Protein AF-A0A924XFQ8-F1 (afdb_monomer)

Sequence (100 aa):
MKFTNLLRYMFPSLLSRGDATKAAKEFCRSYVCDEPILGTIICANEPERYVVRVFCGYRKVSVENYLLPPWENCLIFAVAKDSYCVEQITDDEKYRPTIL

Radius of gyration: 15.19 Å; Cα contacts (8 Å, |Δi|>4): 138; chains: 1; bounding box: 36×38×36 Å

Nearest PDB structures (foldseek):
  6g2h-assembly1_A  TM=4.993E-01  e=4.599E+00  Homo sapiens
  3tfz-assembly1_B  TM=4.082E-01  e=4.3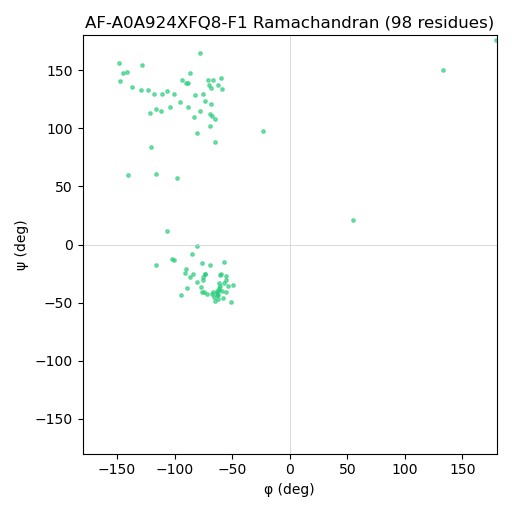20E+00  Streptomyces sp. R1128

Structure (mmCIF, N/CA/C/O backbone):
data_AF-A0A924XFQ8-F1
#
_entry.id   AF-A0A924XFQ8-F1
#
loop_
_atom_site.group_PDB
_atom_site.id
_atom_site.type_symbol
_atom_site.label_atom_id
_atom_site.label_alt_id
_atom_site.label_comp_id
_atom_site.label_asym_id
_atom_site.label_entity_id
_atom_site.label_seq_id
_atom_site.pdbx_PDB_ins_code
_atom_site.Cartn_x
_atom_site.Cartn_y
_atom_site.Cartn_z
_atom_site.occupancy
_atom_site.B_iso_or_equiv
_atom_site.auth_seq_id
_atom_site.auth_comp_id
_atom_site.auth_asym_id
_atom_site.auth_atom_id
_atom_site.pdbx_PDB_model_num
ATOM 1 N N . MET A 1 1 ? -10.058 -25.806 15.018 1.00 54.34 1 MET A N 1
ATOM 2 C CA . MET A 1 1 ? -9.952 -24.342 14.808 1.00 54.34 1 MET A CA 1
ATOM 3 C C . MET A 1 1 ? -8.924 -24.096 13.705 1.00 54.34 1 MET A C 1
ATOM 5 O O . MET A 1 1 ? -7.831 -24.630 13.815 1.00 54.34 1 MET A O 1
ATOM 9 N N . LYS A 1 2 ? -9.273 -23.412 12.602 1.00 61.50 2 LYS A N 1
ATOM 10 C CA . LYS A 1 2 ? -8.331 -23.179 11.482 1.00 61.50 2 LYS A CA 1
ATOM 11 C C . LYS A 1 2 ? -7.183 -22.261 11.939 1.00 61.50 2 LYS A C 1
ATOM 13 O O . LYS A 1 2 ? -7.435 -21.314 12.678 1.00 61.50 2 LYS A O 1
ATOM 18 N N . PHE A 1 3 ? -5.954 -22.517 11.487 1.00 60.31 3 PHE A N 1
ATOM 19 C CA . PHE A 1 3 ? -4.734 -21.778 11.869 1.00 60.31 3 PHE A CA 1
ATOM 20 C C . PHE A 1 3 ? -4.855 -20.253 11.671 1.00 60.31 3 PHE A C 1
ATOM 22 O O . PHE A 1 3 ? -4.414 -19.464 12.502 1.00 60.31 3 PHE A O 1
ATOM 29 N N . THR A 1 4 ? -5.567 -19.833 10.626 1.00 59.22 4 THR A N 1
ATOM 30 C CA . THR A 1 4 ? -5.899 -18.429 10.339 1.00 59.22 4 THR A CA 1
ATOM 31 C C . THR A 1 4 ? -6.746 -17.758 11.423 1.00 59.22 4 THR A C 1
ATOM 33 O O . THR A 1 4 ? -6.554 -16.576 11.699 1.00 59.22 4 THR A O 1
ATOM 36 N N . ASN A 1 5 ? -7.636 -18.496 12.092 1.00 57.41 5 ASN A N 1
ATOM 37 C CA . ASN A 1 5 ? -8.438 -17.961 13.196 1.00 57.41 5 ASN A CA 1
ATOM 38 C C . ASN A 1 5 ? -7.610 -17.796 14.479 1.00 57.41 5 ASN A C 1
ATOM 40 O O . ASN A 1 5 ? -7.875 -16.889 15.261 1.00 57.41 5 ASN A O 1
ATOM 44 N N . LEU A 1 6 ? -6.591 -18.637 14.681 1.00 60.34 6 LEU A N 1
ATOM 45 C CA . LEU A 1 6 ? -5.673 -18.530 15.819 1.00 60.34 6 LEU A CA 1
ATOM 46 C C . LEU A 1 6 ? -4.739 -17.322 15.667 1.00 60.34 6 LEU A C 1
ATOM 48 O O . LEU A 1 6 ? -4.570 -16.551 16.605 1.00 60.34 6 LEU A O 1
ATOM 52 N N . LEU A 1 7 ? -4.207 -17.103 14.461 1.00 57.53 7 LEU A N 1
ATOM 53 C CA . LEU A 1 7 ? -3.436 -15.898 14.146 1.00 57.53 7 LEU A CA 1
ATOM 54 C C . LEU A 1 7 ? -4.282 -14.623 14.294 1.00 57.53 7 LEU A C 1
ATOM 56 O O . LEU A 1 7 ? -3.773 -13.633 14.808 1.00 57.53 7 LEU A O 1
ATOM 60 N N . ARG A 1 8 ? -5.574 -14.659 13.917 1.00 55.53 8 ARG A N 1
ATOM 61 C CA . ARG A 1 8 ? -6.529 -13.544 14.126 1.00 55.53 8 ARG A CA 1
ATOM 62 C C . ARG A 1 8 ? -6.674 -13.164 15.585 1.00 55.53 8 ARG A C 1
ATOM 64 O O . ARG A 1 8 ? -6.732 -11.981 15.897 1.00 55.53 8 ARG A O 1
ATOM 71 N N . TYR A 1 9 ? -6.710 -14.163 16.454 1.00 60.31 9 TYR A N 1
ATOM 72 C CA . TYR A 1 9 ? -6.867 -13.948 17.882 1.00 60.31 9 TYR A CA 1
ATOM 73 C C . TYR A 1 9 ? -5.572 -13.461 18.545 1.00 60.31 9 TYR A C 1
ATOM 75 O O . TYR A 1 9 ? -5.607 -12.571 19.386 1.00 60.31 9 TYR A O 1
ATOM 83 N N . MET A 1 10 ? -4.423 -14.021 18.157 1.00 61.88 10 MET A N 1
ATOM 84 C CA . MET A 1 10 ? -3.140 -13.719 18.804 1.00 61.88 10 MET A CA 1
ATOM 85 C C . MET A 1 10 ? -2.433 -12.486 18.230 1.00 61.88 10 MET A C 1
ATOM 87 O O . MET A 1 10 ? -1.684 -11.827 18.945 1.00 61.88 10 MET A O 1
ATOM 91 N N . PHE A 1 11 ? -2.663 -12.153 16.956 1.00 69.56 11 PHE A N 1
ATOM 92 C CA . PHE A 1 11 ? -1.957 -11.075 16.258 1.00 69.56 11 PHE A CA 1
ATOM 93 C C . PHE A 1 11 ? -2.880 -10.254 15.340 1.00 69.56 11 PHE A C 1
ATOM 95 O O . PHE A 1 11 ? -2.635 -10.158 14.130 1.00 69.56 11 PHE A O 1
ATOM 102 N N . PRO A 1 12 ? -3.931 -9.616 15.885 1.00 67.50 12 PRO A N 1
ATOM 103 C CA . PRO A 1 12 ? -4.887 -8.847 15.086 1.00 67.50 12 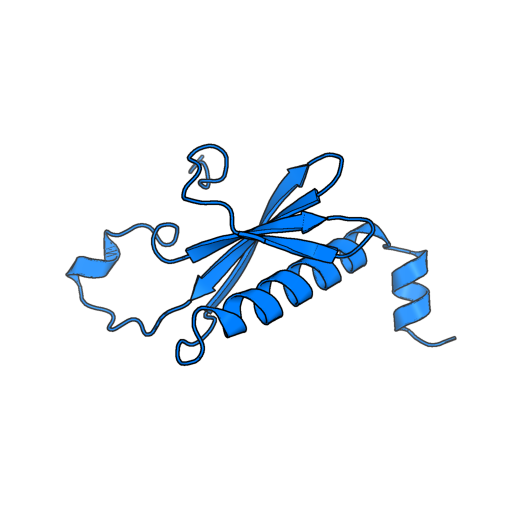PRO A CA 1
ATOM 104 C C . PRO A 1 12 ? -4.213 -7.731 14.269 1.00 67.50 12 PRO A C 1
ATOM 106 O O . PRO A 1 12 ? -4.600 -7.480 13.131 1.00 67.50 12 PRO A O 1
ATOM 109 N N . SER A 1 13 ? -3.144 -7.127 14.800 1.00 68.50 13 SER A N 1
ATOM 110 C CA . SER A 1 13 ? -2.380 -6.058 14.144 1.00 68.50 13 SER A CA 1
ATOM 111 C C . SER A 1 13 ? -1.496 -6.519 12.977 1.00 68.50 13 SER A C 1
ATOM 113 O O . SER A 1 13 ? -1.192 -5.719 12.094 1.00 68.50 13 SER A O 1
ATOM 115 N N . LEU A 1 14 ? -1.058 -7.785 12.946 1.00 64.56 14 LEU A N 1
ATOM 116 C CA . LEU A 1 14 ? -0.302 -8.345 11.816 1.00 64.56 14 LEU A CA 1
ATOM 117 C C . LEU A 1 14 ? -1.231 -8.674 10.648 1.00 64.56 14 LEU A C 1
ATOM 119 O O . LEU A 1 14 ? -0.874 -8.466 9.489 1.00 64.56 14 LEU A O 1
ATOM 123 N N . LEU A 1 15 ? -2.438 -9.147 10.952 1.00 74.50 15 LEU A N 1
ATOM 124 C CA . LEU A 1 15 ? -3.431 -9.480 9.939 1.00 74.50 15 LEU A CA 1
ATOM 125 C C . LEU A 1 15 ? -4.066 -8.245 9.319 1.00 74.50 15 LEU A C 1
ATOM 127 O O . LEU A 1 15 ? -4.169 -8.199 8.101 1.00 74.50 15 LEU A O 1
ATOM 131 N N . SER A 1 16 ? -4.372 -7.214 10.109 1.00 79.81 16 SER A N 1
ATOM 132 C CA . SER A 1 16 ? -4.872 -5.945 9.567 1.00 79.81 16 SER A CA 1
ATOM 133 C C . SER A 1 16 ? -3.865 -5.280 8.620 1.00 79.81 16 SER A C 1
ATOM 135 O O . SER A 1 16 ? -4.241 -4.720 7.594 1.00 79.81 16 SER A O 1
ATOM 137 N N . ARG A 1 17 ? -2.561 -5.398 8.906 1.00 84.19 17 ARG A N 1
ATOM 138 C CA . ARG A 1 17 ? -1.482 -4.962 8.003 1.00 84.19 17 ARG A CA 1
ATOM 139 C C . ARG A 1 17 ? -1.421 -5.801 6.723 1.00 84.19 17 ARG A C 1
ATOM 141 O O . ARG A 1 17 ? -1.210 -5.252 5.640 1.00 84.19 17 ARG A O 1
ATOM 148 N N . GLY A 1 18 ? -1.599 -7.117 6.838 1.00 86.06 18 GLY A N 1
ATOM 149 C CA . GLY A 1 18 ? -1.672 -8.025 5.692 1.00 86.06 18 GLY A CA 1
ATOM 150 C C . GLY A 1 18 ? -2.861 -7.718 4.780 1.00 86.06 18 GLY A C 1
ATOM 151 O O . GLY A 1 18 ? -2.680 -7.584 3.570 1.00 86.06 18 GLY A O 1
ATOM 152 N N . ASP A 1 19 ? -4.042 -7.529 5.368 1.00 89.50 19 ASP A N 1
ATOM 153 C CA . ASP A 1 19 ? -5.282 -7.180 4.670 1.00 89.50 19 ASP A CA 1
ATOM 154 C C . ASP A 1 19 ? -5.161 -5.806 3.990 1.00 89.50 19 ASP A C 1
ATOM 156 O O . ASP A 1 19 ? -5.465 -5.679 2.804 1.00 89.50 19 ASP A O 1
ATOM 160 N N . ALA A 1 20 ? -4.585 -4.807 4.670 1.00 90.69 20 ALA A N 1
ATOM 161 C CA . ALA A 1 20 ? -4.330 -3.495 4.077 1.00 90.69 20 ALA A CA 1
ATOM 162 C C . ALA A 1 20 ? -3.342 -3.553 2.902 1.00 90.69 20 ALA A C 1
ATOM 164 O O . ALA A 1 20 ? -3.554 -2.937 1.859 1.00 90.69 20 ALA A O 1
ATOM 165 N N . THR A 1 21 ? -2.276 -4.345 3.041 1.00 91.44 21 THR A N 1
ATOM 166 C CA . THR A 1 21 ? -1.306 -4.561 1.960 1.00 91.44 21 THR A CA 1
ATOM 167 C C . THR A 1 21 ? -1.958 -5.242 0.758 1.00 91.44 21 THR A C 1
ATOM 169 O O . THR A 1 21 ? -1.659 -4.904 -0.386 1.00 91.44 21 THR A O 1
ATOM 172 N N . LYS A 1 22 ? -2.846 -6.210 1.004 1.00 93.00 22 LYS A N 1
ATOM 173 C CA . LYS A 1 22 ? -3.586 -6.909 -0.046 1.00 93.00 22 LYS A CA 1
ATOM 174 C C . LYS A 1 22 ? -4.532 -5.958 -0.783 1.00 93.00 22 LYS A C 1
ATOM 176 O O . LYS A 1 22 ? -4.461 -5.906 -2.008 1.00 93.00 22 LYS A O 1
ATOM 181 N N . ALA A 1 23 ? -5.325 -5.173 -0.053 1.00 92.50 23 ALA A N 1
ATOM 182 C CA . ALA A 1 23 ? -6.237 -4.184 -0.628 1.00 92.50 23 ALA A CA 1
ATOM 183 C C . ALA A 1 23 ? -5.486 -3.165 -1.502 1.00 92.50 23 ALA A C 1
ATOM 185 O O . ALA A 1 23 ? -5.857 -2.937 -2.651 1.00 92.50 23 ALA A O 1
ATOM 186 N N . ALA A 1 24 ? -4.358 -2.636 -1.014 1.00 91.94 24 ALA A N 1
ATOM 187 C CA . ALA A 1 24 ? -3.523 -1.715 -1.782 1.00 91.94 24 ALA A CA 1
ATOM 188 C C . ALA A 1 24 ? -2.958 -2.349 -3.067 1.00 91.94 24 ALA A C 1
ATOM 190 O O . ALA A 1 24 ? -2.907 -1.690 -4.101 1.00 91.94 24 ALA A O 1
ATOM 191 N N . LYS A 1 25 ? -2.550 -3.628 -3.043 1.00 91.69 25 LYS A N 1
ATOM 192 C CA . LYS A 1 25 ? -2.087 -4.338 -4.252 1.00 91.69 25 LYS A CA 1
ATOM 193 C C . LYS A 1 25 ? -3.202 -4.528 -5.271 1.00 91.69 25 LYS A C 1
ATOM 195 O O . LYS A 1 25 ? -2.966 -4.341 -6.459 1.00 91.69 25 LYS A O 1
ATOM 200 N N . GLU A 1 26 ? -4.379 -4.949 -4.817 1.00 92.25 26 GLU A N 1
ATOM 201 C CA . GLU A 1 26 ? -5.538 -5.173 -5.686 1.00 92.25 26 GLU A CA 1
ATOM 202 C C . GLU A 1 26 ? -5.977 -3.871 -6.353 1.00 92.25 26 GLU A C 1
ATOM 204 O O . GLU A 1 26 ? -6.172 -3.849 -7.564 1.00 92.25 26 GLU A O 1
ATOM 209 N N . PHE A 1 27 ? -6.019 -2.780 -5.588 1.00 91.19 27 PHE A N 1
ATOM 210 C CA . PHE A 1 27 ? -6.316 -1.456 -6.118 1.00 91.19 27 PHE A CA 1
ATOM 211 C C . PHE A 1 27 ? -5.207 -0.945 -7.046 1.00 91.19 27 PHE A C 1
ATOM 213 O O . PHE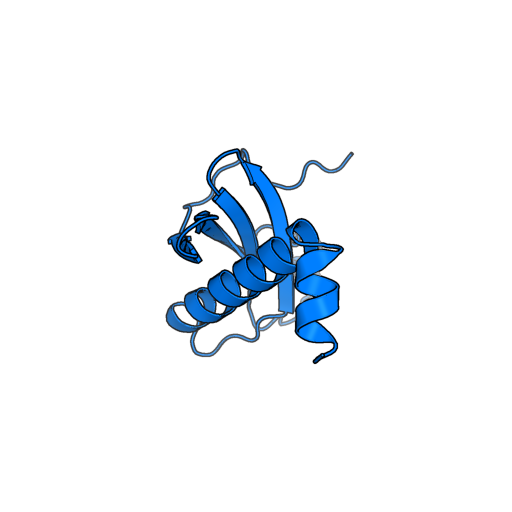 A 1 27 ? -5.487 -0.470 -8.134 1.00 91.19 27 PHE A O 1
ATOM 220 N N . CYS A 1 28 ? -3.929 -1.125 -6.704 1.00 89.06 28 CYS A N 1
ATOM 221 C CA . CYS A 1 28 ? -2.818 -0.759 -7.589 1.00 89.06 28 CYS A CA 1
ATOM 222 C C . CYS A 1 28 ? -2.926 -1.430 -8.970 1.00 89.06 28 CYS A C 1
ATOM 224 O O . CYS A 1 28 ? -2.752 -0.771 -9.993 1.00 89.06 28 CYS A O 1
ATOM 226 N N . ARG A 1 29 ? -3.318 -2.711 -9.025 1.00 88.38 29 ARG A N 1
ATOM 227 C CA . ARG A 1 29 ? -3.532 -3.424 -10.297 1.00 88.38 29 ARG A CA 1
ATOM 228 C C . ARG A 1 29 ? -4.604 -2.797 -11.187 1.00 88.38 29 ARG A C 1
ATOM 230 O O . ARG A 1 29 ? -4.519 -2.987 -12.391 1.00 88.38 29 ARG A O 1
ATOM 237 N N . SER A 1 30 ? -5.585 -2.069 -10.644 1.00 86.75 30 SER A N 1
ATOM 238 C CA . SER A 1 30 ? -6.567 -1.366 -11.483 1.00 86.75 30 SER A CA 1
ATOM 239 C C . SER A 1 30 ? -6.012 -0.094 -12.130 1.00 86.75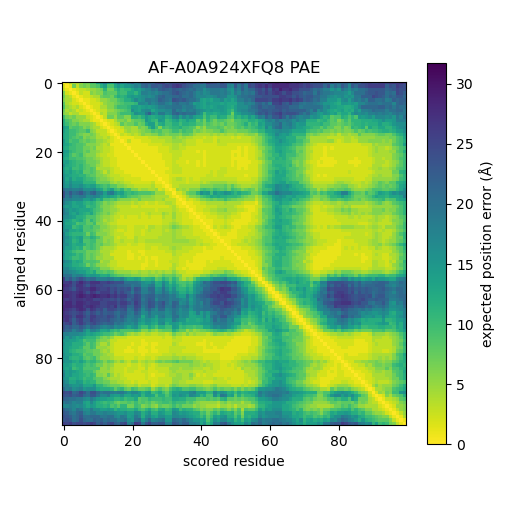 30 SER A C 1
ATOM 241 O O . SER A 1 30 ? -6.621 0.409 -13.067 1.00 86.75 30 SER A O 1
ATOM 243 N N . TYR A 1 31 ? -4.879 0.427 -11.647 1.00 80.50 31 TYR A N 1
ATOM 244 C CA . TYR A 1 31 ? -4.189 1.586 -12.227 1.00 80.50 31 TYR A CA 1
ATOM 245 C C . TYR A 1 31 ? -3.088 1.171 -13.198 1.00 80.50 31 TYR A C 1
ATOM 247 O O . TYR A 1 31 ? -2.957 1.751 -14.272 1.00 80.50 31 TYR A O 1
ATOM 255 N N . VAL A 1 32 ? -2.298 0.167 -12.818 1.00 74.56 32 VAL A N 1
ATOM 256 C CA . VAL A 1 32 ? -1.133 -0.305 -13.576 1.00 74.56 32 VAL A CA 1
ATOM 257 C C . VAL A 1 32 ? -1.348 -1.740 -14.053 1.00 74.56 32 VAL A C 1
ATOM 259 O O . VAL A 1 32 ? -0.617 -2.652 -13.677 1.00 74.56 32 VAL A O 1
ATOM 262 N N . CYS A 1 33 ? -2.390 -1.940 -14.870 1.00 64.81 33 CYS A N 1
ATOM 263 C CA . CYS A 1 33 ? -2.862 -3.259 -15.320 1.00 64.81 33 CYS A CA 1
ATOM 264 C C . CYS A 1 33 ? -1.756 -4.173 -15.870 1.00 64.81 33 CYS A C 1
ATOM 266 O O . CYS A 1 33 ? -1.808 -5.383 -15.650 1.00 64.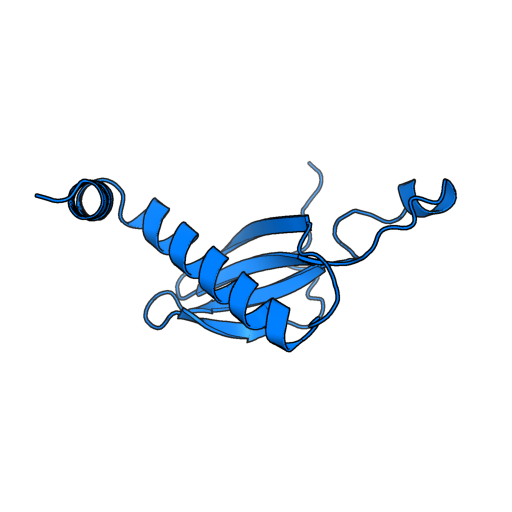81 33 CYS A O 1
ATOM 268 N N . ASP A 1 34 ? -0.761 -3.598 -16.546 1.00 75.19 34 ASP A N 1
ATOM 269 C CA . ASP A 1 34 ? 0.277 -4.357 -17.244 1.00 75.19 34 ASP A CA 1
ATOM 270 C C . ASP A 1 34 ? 1.609 -4.415 -16.485 1.00 75.19 34 ASP A C 1
ATOM 272 O O . ASP A 1 34 ? 2.474 -5.218 -16.829 1.00 75.19 34 ASP A O 1
ATOM 276 N N . GLU A 1 35 ? 1.810 -3.604 -15.441 1.00 78.50 35 GLU A N 1
ATOM 277 C CA . GLU A 1 35 ? 3.101 -3.541 -14.755 1.00 78.50 35 GLU A CA 1
ATOM 278 C C . GLU A 1 35 ? 3.220 -4.572 -13.622 1.00 78.50 35 GLU A C 1
ATOM 280 O O . GLU A 1 35 ? 2.300 -4.747 -12.815 1.00 78.50 35 GLU A O 1
ATOM 285 N N . PRO A 1 36 ? 4.382 -5.234 -13.468 1.00 82.00 36 PRO A N 1
ATOM 286 C CA . PRO A 1 36 ? 4.600 -6.118 -12.337 1.00 82.00 36 PRO A CA 1
ATOM 287 C C . PRO A 1 36 ? 4.674 -5.313 -11.034 1.00 82.00 36 PRO A C 1
ATOM 289 O O . PRO A 1 36 ? 5.389 -4.315 -10.934 1.00 82.00 36 PRO A O 1
ATOM 292 N N . ILE A 1 37 ? 3.986 -5.798 -9.997 1.00 85.00 37 ILE A N 1
ATOM 293 C CA . ILE A 1 37 ? 4.173 -5.314 -8.624 1.00 85.00 37 ILE A CA 1
ATOM 294 C C . ILE A 1 37 ? 5.451 -5.942 -8.068 1.00 85.00 37 ILE A C 1
ATOM 296 O O . ILE A 1 37 ? 5.515 -7.153 -7.852 1.00 85.00 37 ILE A O 1
ATOM 300 N N . LEU A 1 38 ? 6.449 -5.107 -7.801 1.00 82.88 38 LEU A N 1
ATOM 301 C CA . LEU A 1 38 ? 7.758 -5.501 -7.284 1.00 82.88 38 LEU A CA 1
ATOM 302 C C . LEU A 1 38 ? 7.733 -5.723 -5.769 1.00 82.88 38 LEU A C 1
ATOM 304 O O . LEU A 1 38 ? 8.453 -6.569 -5.243 1.00 82.88 38 LEU A O 1
ATOM 308 N N . GLY 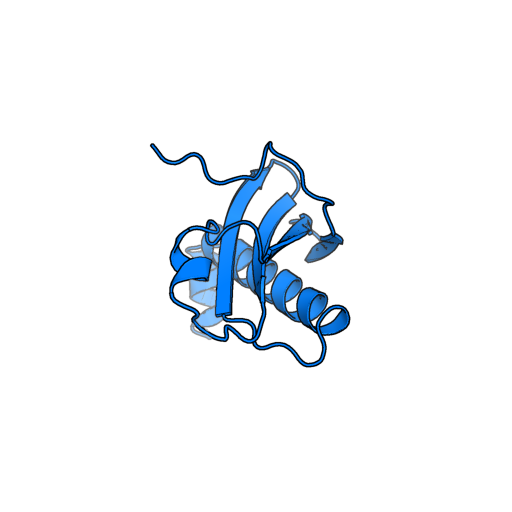A 1 39 ? 6.899 -4.971 -5.050 1.00 83.12 39 GLY A N 1
ATOM 309 C CA . GLY A 1 39 ? 6.840 -5.047 -3.597 1.00 83.12 39 GLY A CA 1
ATOM 310 C C . GLY A 1 39 ? 5.836 -4.085 -2.980 1.00 83.12 39 GLY A C 1
ATOM 311 O O . GLY A 1 39 ? 5.207 -3.278 -3.663 1.00 83.12 39 GLY A O 1
ATOM 312 N N . THR A 1 40 ? 5.693 -4.180 -1.660 1.00 87.56 40 THR A N 1
ATOM 313 C CA . THR A 1 40 ? 4.809 -3.319 -0.866 1.00 87.56 40 THR A CA 1
ATOM 314 C C . THR A 1 40 ? 5.368 -3.066 0.515 1.00 87.56 40 THR A C 1
ATOM 316 O O . THR A 1 40 ? 5.871 -3.999 1.141 1.00 87.56 40 THR A O 1
ATOM 319 N N . ILE A 1 41 ? 5.212 -1.842 1.010 1.00 86.56 41 ILE A N 1
ATOM 320 C CA . ILE A 1 41 ? 5.650 -1.435 2.348 1.00 86.56 41 ILE A CA 1
ATOM 321 C C . ILE A 1 41 ? 4.557 -0.579 2.989 1.00 86.56 41 ILE A C 1
ATOM 323 O O . ILE A 1 41 ? 4.024 0.323 2.351 1.00 86.56 41 ILE A O 1
ATOM 327 N N . ILE A 1 42 ? 4.247 -0.830 4.261 1.00 88.31 42 ILE A N 1
ATOM 328 C CA . ILE A 1 42 ? 3.443 0.091 5.073 1.00 88.31 42 ILE A CA 1
ATOM 329 C C . ILE A 1 42 ? 4.392 1.163 5.607 1.00 88.31 42 ILE A C 1
ATOM 331 O O . ILE A 1 42 ? 5.245 0.850 6.435 1.00 88.31 42 ILE A O 1
ATOM 335 N N . CYS A 1 43 ? 4.276 2.398 5.121 1.00 84.06 43 CYS A N 1
ATOM 336 C CA . CYS A 1 43 ? 5.151 3.498 5.536 1.00 84.06 43 CYS A CA 1
ATOM 337 C C . CYS A 1 43 ? 4.594 4.293 6.721 1.00 84.06 43 CYS A C 1
ATOM 339 O O . CYS A 1 43 ? 5.374 4.861 7.478 1.00 84.06 43 CYS A O 1
ATOM 341 N N . ALA A 1 44 ? 3.274 4.289 6.931 1.00 87.00 44 ALA A N 1
ATOM 342 C CA . ALA A 1 44 ? 2.668 4.894 8.112 1.00 87.00 44 ALA A CA 1
ATOM 343 C C . ALA A 1 44 ? 1.492 4.069 8.652 1.00 87.00 44 ALA A C 1
ATOM 345 O O . ALA A 1 44 ? 0.761 3.403 7.918 1.00 87.00 44 ALA A O 1
ATOM 346 N N . ASN A 1 45 ? 1.313 4.128 9.969 1.00 90.12 45 ASN A N 1
ATOM 347 C CA . ASN A 1 45 ? 0.179 3.559 10.690 1.00 90.12 45 ASN A CA 1
ATOM 348 C C . ASN A 1 45 ? -0.536 4.699 11.419 1.00 90.12 45 ASN A C 1
ATOM 350 O O . ASN A 1 45 ? -0.259 4.962 12.587 1.00 90.12 45 ASN A O 1
ATOM 354 N N . GLU A 1 46 ? -1.410 5.397 10.703 1.00 88.88 46 GLU A N 1
ATOM 355 C CA . GLU A 1 46 ? -2.187 6.516 11.239 1.00 88.88 46 GLU A CA 1
ATOM 356 C C . GLU A 1 46 ? -3.365 6.000 12.078 1.00 88.88 46 GLU A C 1
ATOM 358 O O . GLU A 1 46 ? -3.690 4.816 11.988 1.00 88.88 46 GLU A O 1
ATOM 363 N N . PRO A 1 47 ? -4.029 6.831 12.902 1.00 89.88 47 PRO A N 1
ATOM 364 C CA . PRO A 1 47 ? -5.126 6.371 13.753 1.00 89.88 47 PRO A CA 1
ATOM 365 C C . PRO A 1 47 ? -6.197 5.575 12.991 1.00 89.88 47 PRO A C 1
ATOM 367 O O . PRO A 1 47 ? -6.469 4.433 13.362 1.00 89.88 47 PRO A O 1
ATOM 370 N N . GLU A 1 48 ? -6.684 6.102 11.866 1.00 90.75 48 GLU A N 1
ATOM 371 C CA . GLU A 1 48 ? -7.826 5.548 11.117 1.00 90.75 48 GLU A CA 1
ATOM 372 C C . GLU A 1 48 ? -7.431 4.715 9.886 1.00 90.75 48 GLU A C 1
ATOM 374 O O . GLU A 1 48 ? -8.246 3.971 9.341 1.00 90.75 48 GLU A O 1
ATOM 379 N N . ARG A 1 49 ? -6.169 4.788 9.449 1.00 92.06 49 ARG A N 1
ATOM 380 C CA . ARG A 1 49 ? -5.724 4.186 8.184 1.00 92.06 49 ARG A CA 1
ATOM 381 C C . ARG A 1 49 ? -4.278 3.707 8.213 1.00 92.06 49 ARG A C 1
ATOM 383 O O . ARG A 1 49 ? -3.451 4.195 8.981 1.00 92.06 49 ARG A O 1
ATOM 390 N N . TYR A 1 50 ? -3.965 2.753 7.350 1.00 92.19 50 TYR A N 1
ATOM 391 C CA . TYR A 1 50 ? -2.595 2.421 6.974 1.00 92.19 50 TYR A CA 1
ATOM 392 C C . TYR A 1 50 ? -2.216 3.198 5.720 1.00 92.19 50 TYR A C 1
ATOM 394 O O . TYR A 1 50 ? -3.030 3.322 4.812 1.00 92.19 50 TYR A O 1
ATOM 402 N N . VAL A 1 51 ? -0.976 3.672 5.643 1.00 90.75 51 VAL A N 1
ATOM 403 C CA . VAL A 1 51 ? -0.426 4.219 4.400 1.00 90.75 51 VAL A CA 1
ATOM 404 C C . VAL A 1 51 ? 0.515 3.186 3.808 1.00 90.75 51 VAL A C 1
ATOM 406 O O . VAL A 1 51 ? 1.491 2.773 4.442 1.00 90.75 51 VAL A O 1
ATOM 409 N N . VAL A 1 52 ? 0.179 2.730 2.608 1.00 90.88 52 VAL A N 1
ATOM 410 C CA . VAL A 1 52 ? 0.840 1.635 1.906 1.00 90.88 52 VAL A CA 1
ATOM 411 C C . VAL A 1 52 ? 1.446 2.163 0.620 1.00 90.88 52 VAL A C 1
ATOM 413 O O . VAL A 1 52 ? 0.773 2.796 -0.185 1.00 90.88 52 VAL A O 1
ATOM 416 N N . ARG A 1 53 ? 2.718 1.854 0.399 1.00 87.94 53 ARG A N 1
ATOM 417 C CA . ARG A 1 53 ? 3.418 2.116 -0.857 1.00 87.94 53 ARG A CA 1
ATOM 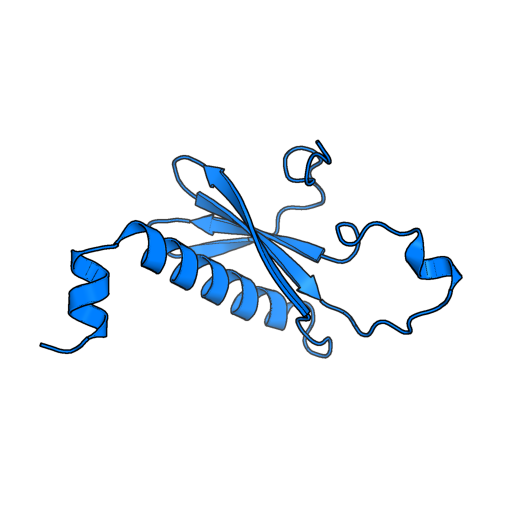418 C C . ARG A 1 53 ? 3.481 0.828 -1.649 1.00 87.94 53 ARG A C 1
ATOM 420 O O . ARG A 1 53 ? 3.884 -0.208 -1.109 1.00 87.94 53 ARG A O 1
ATOM 427 N N . VAL A 1 54 ? 3.086 0.893 -2.912 1.00 88.75 54 VAL A N 1
ATOM 428 C CA . VAL A 1 54 ? 3.117 -0.232 -3.845 1.00 88.75 54 VAL A CA 1
ATOM 429 C C . VAL A 1 54 ? 4.085 0.111 -4.963 1.00 88.75 54 VAL A C 1
ATOM 431 O O . VAL A 1 54 ? 3.875 1.066 -5.703 1.00 88.75 54 VAL A O 1
ATOM 434 N N . PHE A 1 55 ? 5.157 -0.666 -5.057 1.00 85.25 55 PHE A N 1
ATOM 435 C CA . PHE A 1 55 ? 6.201 -0.487 -6.058 1.00 85.25 55 PHE A CA 1
ATOM 436 C C . PHE A 1 55 ? 5.804 -1.273 -7.307 1.00 85.25 55 PHE A C 1
ATOM 438 O O . PHE A 1 55 ? 5.647 -2.496 -7.230 1.00 85.25 55 PHE A O 1
ATOM 445 N N . CYS A 1 56 ? 5.626 -0.584 -8.430 1.00 80.00 56 CYS A N 1
ATOM 446 C CA . CYS A 1 56 ? 5.223 -1.155 -9.715 1.00 80.00 56 CYS A CA 1
ATOM 447 C C . CYS A 1 56 ? 6.184 -0.717 -10.829 1.00 80.00 56 CYS A C 1
ATOM 449 O O . CYS A 1 56 ? 6.879 0.291 -10.691 1.00 80.00 56 CYS A O 1
ATOM 451 N N . GLY A 1 57 ? 6.278 -1.521 -11.889 1.00 72.56 57 GLY A N 1
ATOM 452 C CA . GLY A 1 57 ? 6.986 -1.143 -13.112 1.00 72.56 57 GLY A CA 1
ATOM 453 C C . GLY A 1 57 ? 7.933 -2.200 -13.664 1.00 72.56 57 GLY A C 1
ATOM 454 O O . GLY A 1 57 ? 8.560 -2.978 -12.940 1.00 72.56 57 GLY A O 1
ATOM 455 N N . TYR A 1 58 ? 8.088 -2.189 -14.989 1.00 57.50 58 TYR A N 1
ATOM 456 C CA . TYR A 1 58 ? 9.146 -2.915 -15.684 1.00 57.50 58 TYR A CA 1
ATOM 457 C C . TYR A 1 58 ? 10.445 -2.115 -15.603 1.00 57.50 58 TYR A C 1
ATOM 459 O O . TYR A 1 58 ? 10.704 -1.234 -16.422 1.00 57.50 58 TYR A O 1
ATOM 467 N N . ARG A 1 59 ? 11.320 -2.422 -14.642 1.00 55.47 59 ARG A N 1
ATOM 468 C CA . ARG A 1 59 ? 12.684 -1.886 -14.712 1.00 55.47 59 ARG A CA 1
ATOM 469 C C . ARG A 1 59 ? 13.391 -2.469 -15.941 1.00 55.47 59 ARG A C 1
ATOM 471 O O . ARG A 1 59 ? 13.854 -3.606 -15.910 1.00 55.47 59 ARG A O 1
ATOM 478 N N . LYS A 1 60 ? 13.612 -1.651 -16.975 1.00 43.22 60 LYS A N 1
ATOM 479 C CA . LYS A 1 60 ? 14.913 -1.696 -17.654 1.00 43.22 60 LYS A CA 1
ATOM 480 C C . LYS A 1 60 ? 15.908 -1.118 -16.657 1.00 43.22 60 LYS A C 1
ATOM 482 O O . LYS A 1 60 ? 15.929 0.086 -16.415 1.00 43.22 60 LYS A O 1
ATOM 487 N N . VAL A 1 61 ? 16.667 -1.994 -16.011 1.00 45.00 61 VAL A N 1
ATOM 488 C CA . VAL A 1 61 ? 17.795 -1.601 -15.166 1.00 45.00 61 VAL A CA 1
ATOM 489 C C . VAL A 1 61 ? 18.835 -0.958 -16.094 1.00 45.00 61 VAL A C 1
ATOM 491 O O . VAL A 1 61 ? 19.662 -1.653 -16.671 1.00 45.00 61 VAL A O 1
ATOM 494 N N . SER A 1 62 ? 18.736 0.351 -16.334 1.00 42.19 62 SER A N 1
ATOM 495 C CA . SER A 1 62 ? 19.829 1.122 -16.927 1.00 42.19 62 SER A CA 1
ATOM 496 C C . SER A 1 62 ? 20.747 1.584 -15.800 1.00 42.19 62 SER A C 1
ATOM 498 O O . SER A 1 62 ? 20.303 1.822 -14.675 1.00 42.19 62 SER A O 1
ATOM 500 N N . VAL A 1 63 ? 22.040 1.696 -16.092 1.00 50.00 63 VAL A N 1
ATOM 501 C CA . VAL A 1 63 ? 23.066 2.115 -15.124 1.00 50.00 63 VAL A CA 1
ATOM 502 C C . VAL A 1 63 ? 22.773 3.521 -14.564 1.00 50.00 63 VAL A C 1
ATOM 504 O O . VAL A 1 63 ? 23.102 3.813 -13.420 1.00 50.00 63 VAL A O 1
ATOM 507 N N . GLU A 1 64 ? 22.050 4.353 -15.316 1.00 45.59 64 GLU A N 1
ATOM 508 C CA . GLU A 1 64 ? 21.601 5.694 -14.911 1.00 45.59 64 GLU A CA 1
ATOM 509 C C . GLU A 1 64 ? 20.417 5.665 -13.920 1.00 45.59 64 GLU A C 1
ATOM 511 O O . GLU A 1 64 ? 20.307 6.533 -13.058 1.00 45.59 64 GLU A O 1
ATOM 516 N N . ASN A 1 65 ? 19.580 4.620 -13.952 1.00 45.66 65 ASN A N 1
ATOM 517 C CA . ASN A 1 65 ? 18.416 4.460 -13.067 1.00 45.66 65 ASN A CA 1
ATOM 518 C C . ASN A 1 65 ? 18.757 3.933 -11.660 1.00 45.66 65 ASN A C 1
ATOM 520 O O . ASN A 1 65 ? 17.859 3.788 -10.828 1.00 45.66 65 ASN A O 1
ATOM 524 N N . TYR A 1 66 ? 20.030 3.641 -11.368 1.00 47.69 66 TYR A N 1
ATOM 525 C CA . TYR A 1 66 ? 20.478 3.329 -10.003 1.00 47.69 66 TYR A CA 1
ATOM 526 C C . TYR A 1 66 ? 20.443 4.552 -9.077 1.00 47.69 66 TYR A C 1
ATOM 528 O O . TYR A 1 66 ? 20.462 4.382 -7.860 1.00 47.69 66 TYR A O 1
ATOM 536 N N . LEU A 1 67 ? 20.387 5.759 -9.650 1.00 46.09 67 LEU A N 1
ATOM 537 C CA . LEU A 1 67 ? 20.368 7.021 -8.910 1.00 46.09 67 LEU A CA 1
ATOM 538 C C . LEU A 1 67 ? 18.957 7.498 -8.562 1.00 46.09 67 LEU A C 1
ATOM 540 O O . LEU A 1 67 ? 18.814 8.277 -7.623 1.00 46.09 67 LEU A O 1
ATOM 544 N N . LEU A 1 68 ? 17.925 7.032 -9.277 1.00 49.06 68 LEU A N 1
ATOM 545 C CA . LEU A 1 68 ? 16.554 7.343 -8.896 1.00 49.06 68 LEU A CA 1
ATOM 546 C C . LEU A 1 68 ? 16.195 6.531 -7.660 1.00 49.06 68 LEU A C 1
ATOM 548 O O . LEU A 1 68 ? 16.287 5.292 -7.680 1.00 49.06 68 LEU A O 1
ATOM 552 N N . PRO A 1 69 ? 15.784 7.198 -6.580 1.00 54.59 69 PRO A N 1
ATOM 553 C CA . PRO A 1 69 ? 15.466 6.479 -5.385 1.00 54.59 69 PRO A CA 1
ATOM 554 C C . PRO A 1 69 ? 14.343 5.469 -5.616 1.00 54.59 69 PRO A C 1
ATOM 556 O O . PRO A 1 69 ? 13.381 5.757 -6.333 1.00 54.59 69 PRO A O 1
ATOM 559 N N . PRO A 1 70 ? 14.392 4.293 -4.970 1.00 53.34 70 PRO A N 1
ATOM 560 C CA . PRO A 1 70 ? 13.364 3.266 -5.130 1.00 53.34 70 PRO A CA 1
ATOM 561 C C . PRO A 1 70 ? 11.952 3.767 -4.780 1.00 53.34 70 PRO A C 1
ATOM 563 O O . PRO A 1 70 ? 10.974 3.123 -5.137 1.00 53.34 70 PRO A O 1
ATOM 566 N N . TRP A 1 71 ? 11.840 4.913 -4.100 1.00 56.53 71 TRP A N 1
ATOM 567 C CA . TRP A 1 71 ? 10.597 5.542 -3.683 1.00 56.53 71 TRP A CA 1
ATOM 568 C C . TRP A 1 71 ? 9.907 6.436 -4.720 1.00 56.53 71 TRP A C 1
ATOM 570 O O . TRP A 1 71 ? 8.791 6.847 -4.429 1.00 56.53 71 TRP A O 1
ATOM 580 N N . GLU A 1 72 ? 10.499 6.750 -5.873 1.00 59.16 72 GLU A N 1
ATOM 581 C CA . GLU A 1 72 ? 9.812 7.567 -6.895 1.00 59.16 72 GLU A CA 1
ATOM 582 C C . GLU A 1 72 ? 8.899 6.740 -7.815 1.00 59.16 72 GLU A C 1
ATOM 584 O O . GLU A 1 72 ? 7.889 7.238 -8.296 1.00 59.16 72 GLU A O 1
ATOM 589 N N . ASN A 1 73 ? 9.176 5.443 -7.983 1.00 67.50 73 ASN A N 1
ATOM 590 C CA . ASN A 1 73 ? 8.357 4.529 -8.792 1.00 67.50 73 ASN A CA 1
ATOM 591 C C . ASN A 1 73 ? 7.394 3.715 -7.920 1.00 67.50 73 ASN A C 1
ATOM 593 O O . ASN A 1 73 ? 7.442 2.481 -7.872 1.00 67.50 73 ASN A O 1
ATOM 597 N N . CYS A 1 74 ? 6.554 4.403 -7.154 1.00 79.31 74 CYS A N 1
ATOM 598 C CA . CYS A 1 74 ? 5.525 3.737 -6.372 1.00 79.31 74 CYS A CA 1
ATOM 599 C C . CYS A 1 74 ? 4.255 4.572 -6.287 1.00 79.31 74 CYS A C 1
ATOM 601 O O . CYS A 1 74 ? 4.302 5.798 -6.212 1.00 79.31 74 CYS A O 1
ATOM 603 N N . LEU A 1 75 ? 3.126 3.878 -6.219 1.00 85.88 75 LEU A N 1
ATOM 604 C CA . LEU A 1 75 ? 1.851 4.481 -5.873 1.00 85.88 75 LEU A CA 1
ATOM 605 C C . LEU A 1 75 ? 1.664 4.407 -4.358 1.00 85.88 75 LEU A C 1
ATOM 607 O O . LEU A 1 75 ? 2.008 3.404 -3.722 1.00 85.88 75 LEU A O 1
ATOM 611 N N . ILE A 1 76 ? 1.141 5.482 -3.779 1.00 88.31 76 ILE A N 1
ATOM 612 C CA . ILE A 1 76 ? 0.867 5.585 -2.349 1.00 88.31 76 ILE A CA 1
ATOM 613 C C . ILE A 1 76 ? -0.640 5.485 -2.154 1.00 88.31 76 ILE A C 1
ATOM 615 O O . ILE A 1 76 ? -1.406 6.158 -2.839 1.00 88.31 76 ILE A O 1
ATOM 619 N N . PHE A 1 77 ? -1.062 4.651 -1.211 1.00 91.44 77 PHE A N 1
ATOM 620 C CA . PHE A 1 77 ? -2.464 4.429 -0.900 1.00 91.44 77 PHE A CA 1
ATOM 621 C C . PHE A 1 77 ? -2.729 4.571 0.595 1.00 91.44 77 PHE A C 1
ATOM 623 O O . PHE A 1 77 ? -2.033 3.977 1.419 1.00 91.44 77 PHE A O 1
ATOM 630 N N . ALA A 1 78 ? -3.773 5.314 0.939 1.00 92.81 78 ALA A N 1
ATOM 631 C CA . ALA A 1 78 ? -4.423 5.247 2.237 1.00 92.81 78 ALA A CA 1
ATOM 632 C C . ALA A 1 78 ? -5.411 4.077 2.236 1.00 92.81 78 ALA A C 1
ATOM 634 O O . ALA A 1 78 ? -6.253 3.977 1.350 1.00 92.81 78 ALA A O 1
ATOM 635 N N . VAL A 1 79 ? -5.324 3.205 3.238 1.00 94.50 79 VAL A N 1
ATOM 636 C CA . VAL A 1 79 ? -6.235 2.072 3.424 1.00 94.50 79 VAL A CA 1
ATOM 637 C C . VAL A 1 79 ? -6.906 2.186 4.785 1.00 94.50 79 VAL A C 1
ATOM 639 O O . VAL A 1 79 ? -6.238 2.072 5.817 1.00 94.50 79 VAL A O 1
ATOM 642 N N . ALA A 1 80 ? -8.216 2.412 4.796 1.00 92.12 80 ALA A N 1
ATOM 643 C CA . ALA A 1 80 ? -9.001 2.532 6.023 1.00 92.12 80 ALA A CA 1
ATOM 644 C C . ALA A 1 80 ? -8.972 1.223 6.838 1.00 92.12 80 ALA A C 1
ATOM 646 O O . ALA A 1 80 ? -9.063 0.129 6.282 1.00 92.12 80 ALA A O 1
ATOM 647 N N . LYS A 1 81 ? -8.816 1.311 8.163 1.00 88.44 81 LYS A N 1
ATOM 648 C CA . LYS A 1 81 ? -8.634 0.126 9.031 1.00 88.44 81 LYS A CA 1
ATOM 649 C C . LYS A 1 81 ? -9.901 -0.695 9.255 1.00 88.44 81 LYS A C 1
ATOM 651 O O . LYS A 1 81 ? -9.809 -1.873 9.589 1.00 88.44 81 LYS A O 1
ATOM 656 N N . ASP A 1 82 ? -11.056 -0.060 9.140 1.00 86.75 82 ASP A N 1
ATOM 657 C CA . ASP A 1 82 ? -12.373 -0.635 9.404 1.00 86.75 82 ASP A CA 1
ATOM 658 C C . ASP A 1 82 ? -12.992 -1.288 8.159 1.00 86.75 82 ASP A C 1
ATOM 660 O O . ASP A 1 82 ? -13.621 -2.341 8.247 1.00 86.75 82 ASP A O 1
ATOM 664 N N . SER A 1 83 ? -12.780 -0.671 7.000 1.00 87.31 83 SER A N 1
ATOM 665 C CA . SER A 1 83 ? -13.446 -0.987 5.735 1.00 87.31 83 SER A CA 1
ATOM 666 C C . SER A 1 83 ? -12.493 -1.490 4.656 1.00 87.31 83 SER A C 1
ATOM 668 O O . SER A 1 83 ? -12.942 -2.083 3.677 1.00 87.31 83 SER A O 1
ATOM 670 N N . TYR A 1 84 ? -11.184 -1.263 4.814 1.00 87.62 84 TYR A N 1
ATOM 671 C CA . TYR A 1 84 ? -10.172 -1.481 3.777 1.00 87.62 84 TYR A CA 1
ATOM 672 C C . TYR A 1 84 ? -10.464 -0.736 2.468 1.00 87.62 84 TYR A C 1
ATOM 674 O O . TYR A 1 84 ? -9.919 -1.089 1.422 1.00 87.62 84 TYR A O 1
ATOM 682 N N . CYS A 1 85 ? -11.285 0.318 2.524 1.00 89.69 85 CYS A N 1
ATOM 683 C CA . CYS A 1 85 ? -11.431 1.259 1.424 1.00 89.69 85 CYS A CA 1
ATOM 684 C C . CYS A 1 85 ? -10.070 1.884 1.113 1.00 89.69 85 CYS A C 1
ATOM 686 O O . CYS A 1 85 ? -9.334 2.276 2.025 1.00 89.69 85 CYS A O 1
ATOM 688 N N . VAL A 1 86 ? -9.746 1.941 -0.177 1.00 92.38 86 VAL A N 1
ATOM 689 C CA . VAL A 1 86 ? -8.449 2.391 -0.673 1.00 92.38 86 VAL A CA 1
ATOM 690 C C . VAL A 1 86 ? -8.618 3.727 -1.379 1.00 92.38 86 VAL A C 1
ATOM 692 O O . VAL A 1 86 ? -9.469 3.870 -2.253 1.00 92.38 86 VAL A O 1
ATOM 695 N N . GLU A 1 87 ? -7.784 4.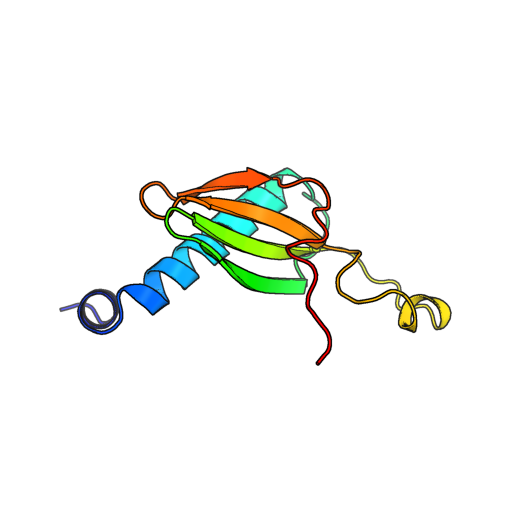688 -1.012 1.00 92.38 87 GLU A N 1
ATOM 696 C CA . GLU A 1 87 ? -7.671 5.989 -1.662 1.00 92.38 87 GLU A CA 1
ATOM 697 C C . GLU A 1 87 ? -6.225 6.183 -2.115 1.00 92.38 87 GLU A C 1
ATOM 699 O O . GLU A 1 87 ? -5.290 5.927 -1.352 1.00 92.38 87 GLU A O 1
ATOM 704 N N . GLN A 1 88 ? -6.021 6.628 -3.355 1.00 88.69 88 GLN A N 1
ATOM 705 C CA . GLN A 1 88 ? -4.692 7.003 -3.823 1.00 88.69 88 GLN A CA 1
ATOM 706 C C . GLN A 1 88 ? -4.297 8.360 -3.240 1.00 88.69 88 GLN A C 1
ATOM 708 O O . GLN A 1 88 ? -5.027 9.337 -3.370 1.00 88.69 88 GLN A O 1
ATOM 713 N N . ILE A 1 89 ? -3.108 8.421 -2.651 1.00 86.69 89 ILE A N 1
ATOM 714 C CA . ILE A 1 89 ? -2.481 9.663 -2.211 1.00 86.69 89 ILE A CA 1
ATOM 715 C C . ILE A 1 89 ? -1.534 10.122 -3.321 1.00 86.69 89 ILE A C 1
ATOM 717 O O . ILE A 1 89 ? -0.629 9.386 -3.723 1.00 86.69 89 ILE A O 1
ATOM 721 N N . THR A 1 90 ? -1.740 11.337 -3.821 1.00 75.94 90 THR A N 1
ATOM 722 C CA . THR A 1 90 ? -0.800 12.020 -4.718 1.00 75.94 90 THR A CA 1
ATOM 723 C C . THR A 1 90 ? 0.455 12.410 -3.939 1.00 75.94 90 THR A C 1
ATOM 725 O O . THR A 1 90 ? 0.319 12.860 -2.807 1.00 75.94 90 THR A O 1
ATOM 728 N N . ASP A 1 91 ? 1.638 12.212 -4.538 1.00 65.69 91 ASP A N 1
ATOM 729 C CA . ASP A 1 91 ? 2.983 12.402 -3.954 1.00 65.69 91 ASP A CA 1
ATOM 730 C C . ASP A 1 91 ? 3.025 13.385 -2.766 1.00 65.69 91 ASP A C 1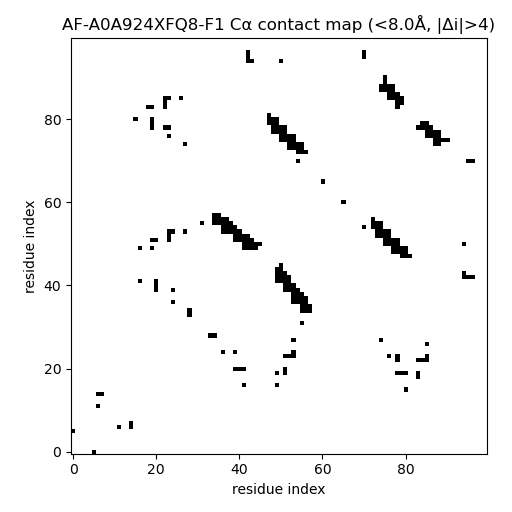
ATOM 732 O O . ASP A 1 91 ? 3.045 14.603 -2.936 1.00 65.69 91 ASP A O 1
ATOM 736 N N . ASP A 1 92 ? 2.999 12.821 -1.557 1.00 66.81 92 ASP A N 1
ATOM 737 C CA . ASP A 1 92 ? 3.039 13.545 -0.291 1.00 66.81 92 ASP A CA 1
ATOM 738 C C . ASP A 1 92 ? 4.379 13.241 0.385 1.00 66.81 92 ASP A C 1
ATOM 740 O O . ASP A 1 92 ? 4.670 12.097 0.769 1.00 66.81 92 ASP A O 1
ATOM 744 N N . GLU A 1 93 ? 5.204 14.283 0.524 1.00 68.44 93 GLU A N 1
ATOM 745 C CA . GLU A 1 93 ? 6.540 14.206 1.114 1.00 68.44 93 GLU A CA 1
ATOM 746 C C . GLU A 1 93 ? 6.527 13.604 2.523 1.00 68.44 93 GLU A C 1
ATOM 748 O O . GLU A 1 93 ? 7.491 12.941 2.911 1.00 68.44 93 GLU A O 1
ATOM 753 N N . LYS A 1 94 ? 5.412 13.741 3.256 1.00 76.94 94 LYS A N 1
ATOM 754 C CA . LYS A 1 94 ? 5.207 13.158 4.588 1.00 76.94 94 LYS A CA 1
ATOM 755 C C . LYS A 1 94 ? 5.410 11.642 4.617 1.00 76.94 94 LYS A C 1
ATOM 757 O O . LYS A 1 94 ? 5.796 11.099 5.651 1.00 76.94 94 LYS A O 1
ATOM 762 N N . TYR A 1 95 ? 5.130 10.949 3.513 1.00 74.31 95 TYR A N 1
ATOM 763 C CA . TYR A 1 95 ? 5.196 9.486 3.433 1.00 74.31 95 TYR A CA 1
ATOM 764 C C . TYR A 1 95 ? 6.397 8.973 2.633 1.00 74.31 95 TYR A C 1
ATOM 766 O O . TYR A 1 95 ? 6.469 7.774 2.320 1.00 74.31 95 TYR A O 1
ATOM 774 N N . ARG A 1 96 ? 7.352 9.856 2.313 1.00 67.94 96 ARG A N 1
ATOM 775 C CA . ARG A 1 96 ? 8.656 9.452 1.787 1.00 67.94 96 ARG A CA 1
ATOM 776 C C . ARG A 1 96 ? 9.471 8.793 2.909 1.00 67.94 96 ARG A C 1
ATOM 778 O O . ARG A 1 96 ? 9.384 9.203 4.064 1.00 67.94 96 ARG A O 1
ATOM 785 N N . PRO A 1 97 ? 10.240 7.736 2.607 1.00 56.31 97 PRO A N 1
ATOM 786 C CA . PRO A 1 97 ? 11.066 7.086 3.605 1.00 56.31 97 PRO A CA 1
ATOM 787 C C . PRO A 1 97 ? 12.190 8.046 3.988 1.00 56.31 97 PRO A C 1
ATOM 789 O O . PRO A 1 97 ? 12.983 8.448 3.138 1.00 56.31 97 PRO A O 1
ATOM 792 N N . THR A 1 98 ? 12.269 8.405 5.263 1.00 52.69 98 THR A N 1
ATOM 793 C CA . THR A 1 98 ? 13.434 9.105 5.797 1.00 52.69 98 THR A CA 1
ATOM 794 C C . THR A 1 98 ? 14.591 8.111 5.797 1.00 52.69 98 THR A C 1
ATOM 796 O O . THR A 1 98 ? 14.542 7.113 6.517 1.00 52.69 98 THR A O 1
ATOM 799 N N . ILE A 1 99 ? 15.610 8.331 4.962 1.00 50.59 99 ILE A N 1
ATOM 800 C CA . ILE A 1 99 ? 16.889 7.643 5.154 1.00 50.59 99 ILE A CA 1
ATOM 801 C C . ILE A 1 99 ? 17.463 8.213 6.455 1.00 50.59 99 ILE A C 1
ATOM 803 O O . ILE A 1 99 ? 17.786 9.399 6.510 1.00 50.59 99 ILE A O 1
ATOM 807 N N . LEU A 1 100 ? 17.499 7.387 7.499 1.00 37.41 100 LEU A N 1
ATOM 808 C CA . LEU A 1 100 ? 18.282 7.627 8.711 1.00 37.41 100 LEU A CA 1
ATOM 809 C C . LEU A 1 100 ? 19.654 6.977 8.552 1.00 37.41 100 LEU A C 1
ATOM 811 O O . LEU A 1 100 ? 19.692 5.835 8.036 1.00 37.41 100 LEU A O 1
#

pLDDT: mean 74.87, std 16.12, range [37.41, 94.5]

Secondary structure (DSSP, 8-state):
--HHHHHHHH-HHHHHHHHHHHHHHHHHHHHSTTS-EEEEEEEEE-SSEEEEEEEE------GGGGSS-TTTSEEEEEEETTT--EEEEP--GGGS----

Mean predicted aligned error: 9.38 Å

Foldseek 3Di:
DDPVVVCCVPPVPVVLVVLLQVLVVVVVCVVVVPWDFPDKDFQDDDPFWTKMKTATHDDPPDVVCVPPDSRVRTWIWTQGSPPRDIDTDDDDPVRPDPPD

Solvent-accessible surface area (backbone atoms only — not comparable to full-atom values): 6092 Å² total; per-residue (Å²): 131,60,69,71,60,54,45,50,72,77,36,52,72,60,50,52,51,49,52,40,53,49,44,49,50,58,55,47,43,75,75,42,74,87,43,50,74,78,49,73,47,76,74,42,81,51,98,67,29,36,31,36,37,38,30,52,52,80,78,79,86,44,86,75,59,74,72,55,60,82,76,75,50,44,54,37,28,40,22,33,72,90,75,49,52,74,43,80,49,74,95,52,75,88,68,53,83,77,87,125